Protein AF-A0A842T8C6-F1 (afdb_monomer)

Foldseek 3Di:
DDDDDDPVVLVVLVVVCVPDPDPDSVVSVVVVVVVVVVVVVVVVVVCVCPPVVVVVVVVVVCVVVVNHD

Sequence (69 aa):
TTVSIPKPLAEKIKERMKGTGFSSVSSYVTYVLRQVISSIEEEEREKQAFSKEEEEQVKQRLRDLGYLD

Secondary structure (DSSP, 8-state):
------HHHHHHHHHHHTTSS-S-HHHHHHHHHHHHHHHHHHHHHHHHHT-HHHHHHHHHHHHHTTS--

Solvent-accessible surface area (backbone atoms only — not comparable to full-atom values): 4177 Å² total; per-residue (Å²): 139,88,83,92,68,60,67,75,58,50,51,54,49,53,60,64,39,73,83,44,96,58,94,42,71,68,58,47,53,51,51,52,51,50,53,53,50,52,53,50,56,46,52,52,48,51,54,56,73,65,27,68,65,57,55,50,53,51,50,48,52,34,36,76,70,70,78,46,134

Mean predicted aligned error: 10.5 Å

pLDDT: mean 82.27, std 8.67, range [56.38, 92.12]

Nearest PDB structures (foldseek):
  7vp4-assembly1_A  TM=6.487E-01  e=1.062E+00  Arabidopsis thaliana
  5zkt-assembly1_A  TM=6.895E-01  e=1.622E+00  Oryza sativa Japonica Group

Radius of gyration: 22.1 Å; Cα contacts (8 Å, |Δi|>4): 15; chains: 1; bounding box: 53×31×44 Å

Structure (mmCIF, N/CA/C/O backbone):
data_AF-A0A842T8C6-F1
#
_entry.id   AF-A0A842T8C6-F1
#
loop_
_atom_site.group_PDB
_atom_site.id
_atom_site.type_symbol
_atom_site.label_atom_id
_atom_site.label_alt_id
_atom_site.label_comp_id
_atom_site.label_asym_id
_atom_site.label_entity_id
_atom_site.label_seq_id
_atom_site.pdbx_PDB_ins_code
_atom_site.Cartn_x
_atom_site.Cartn_y
_atom_site.Cartn_z
_atom_site.occupancy
_atom_site.B_iso_or_equiv
_atom_site.auth_seq_id
_atom_site.auth_comp_id
_atom_site.auth_asym_id
_atom_site.auth_atom_id
_atom_site.pdbx_PDB_model_num
ATOM 1 N N . THR A 1 1 ? 13.495 -6.387 6.217 1.00 73.75 1 THR A N 1
ATOM 2 C CA . THR A 1 1 ? 12.470 -7.442 6.078 1.00 73.75 1 THR A CA 1
ATOM 3 C C . THR A 1 1 ? 12.413 -7.880 4.636 1.00 73.75 1 THR A C 1
ATOM 5 O O . THR A 1 1 ? 12.422 -7.013 3.771 1.00 73.75 1 THR A O 1
ATOM 8 N N . THR A 1 2 ? 12.391 -9.185 4.369 1.00 79.00 2 THR A N 1
ATOM 9 C CA . THR A 1 2 ? 12.365 -9.721 2.999 1.00 79.00 2 THR A CA 1
ATOM 10 C C . THR A 1 2 ? 11.034 -10.416 2.760 1.00 79.00 2 THR A C 1
ATOM 12 O O . THR A 1 2 ? 10.597 -11.199 3.597 1.00 79.00 2 THR A O 1
ATOM 15 N N . VAL A 1 3 ? 10.389 -10.117 1.634 1.00 82.81 3 VAL A N 1
ATOM 16 C CA . VAL A 1 3 ? 9.100 -10.698 1.242 1.00 82.81 3 VAL A CA 1
ATOM 17 C C . VAL A 1 3 ? 9.298 -11.447 -0.066 1.00 82.81 3 VAL A C 1
ATOM 19 O O . VAL A 1 3 ? 9.775 -10.876 -1.046 1.00 82.81 3 VAL A O 1
ATOM 22 N N . SER A 1 4 ? 8.941 -12.728 -0.080 1.00 85.94 4 SER A N 1
ATOM 23 C CA . SER A 1 4 ? 9.017 -13.551 -1.286 1.00 85.94 4 SER A CA 1
ATOM 24 C C . SER A 1 4 ? 7.736 -13.397 -2.092 1.00 85.94 4 SER A C 1
ATOM 26 O O . SER A 1 4 ? 6.651 -13.703 -1.605 1.00 85.94 4 SER A O 1
ATOM 28 N N . ILE A 1 5 ? 7.864 -12.930 -3.333 1.00 86.12 5 ILE A N 1
ATOM 29 C CA . ILE A 1 5 ? 6.740 -12.726 -4.251 1.00 86.12 5 ILE A CA 1
ATOM 30 C C . ILE A 1 5 ? 6.878 -13.727 -5.405 1.00 86.12 5 ILE A C 1
ATOM 32 O O . ILE A 1 5 ? 7.964 -13.833 -5.984 1.00 86.12 5 ILE A O 1
ATOM 36 N N . PRO A 1 6 ? 5.809 -14.452 -5.783 1.00 92.12 6 PRO A N 1
ATOM 37 C CA . PRO A 1 6 ? 5.836 -15.324 -6.950 1.00 92.12 6 PRO A CA 1
ATOM 38 C C . PRO A 1 6 ? 6.273 -14.573 -8.214 1.00 92.12 6 PRO A C 1
ATOM 40 O O . PRO A 1 6 ? 5.799 -13.468 -8.481 1.00 92.12 6 PRO A O 1
ATOM 43 N N . LYS A 1 7 ? 7.116 -15.207 -9.041 1.00 89.00 7 LYS A N 1
ATOM 44 C CA . LYS A 1 7 ? 7.577 -14.659 -10.333 1.00 89.00 7 LYS A CA 1
ATOM 45 C C . LYS A 1 7 ? 6.466 -14.009 -11.182 1.00 89.00 7 LYS A C 1
ATOM 47 O O . LYS A 1 7 ? 6.679 -12.880 -11.614 1.00 89.00 7 LYS A O 1
ATOM 52 N N . PRO A 1 8 ? 5.282 -14.625 -11.393 1.00 92.12 8 PRO A N 1
ATOM 53 C CA . PRO A 1 8 ? 4.244 -14.004 -12.222 1.00 92.12 8 PRO A CA 1
ATOM 54 C C . PRO A 1 8 ? 3.696 -12.695 -11.637 1.00 92.12 8 PRO A C 1
ATOM 56 O O . PRO A 1 8 ? 3.343 -11.785 -12.383 1.00 92.12 8 PRO A O 1
ATOM 59 N N . LEU A 1 9 ? 3.638 -12.575 -10.308 1.00 87.62 9 LEU A N 1
ATOM 60 C CA . LEU A 1 9 ? 3.241 -11.337 -9.636 1.00 87.62 9 LEU A CA 1
ATOM 61 C C . LEU A 1 9 ? 4.337 -10.278 -9.751 1.00 87.62 9 LEU A C 1
ATOM 63 O O . LEU A 1 9 ? 4.039 -9.129 -10.061 1.00 87.62 9 LEU A O 1
ATOM 67 N N . ALA A 1 10 ? 5.600 -10.667 -9.563 1.00 88.00 10 ALA A N 1
ATOM 68 C CA . ALA A 1 10 ? 6.733 -9.756 -9.689 1.00 88.00 10 ALA A CA 1
ATOM 69 C C . ALA A 1 10 ? 6.829 -9.131 -11.094 1.00 88.00 10 ALA A C 1
ATOM 71 O O . ALA A 1 10 ? 7.080 -7.933 -11.207 1.00 88.00 10 ALA A O 1
ATOM 72 N N . GLU A 1 11 ? 6.577 -9.902 -12.154 1.00 90.31 11 GLU A N 1
ATOM 73 C CA . GLU A 1 11 ? 6.574 -9.379 -13.527 1.00 90.31 11 GLU A CA 1
ATOM 74 C C . GLU A 1 11 ? 5.430 -8.385 -13.765 1.00 90.31 11 GLU A C 1
ATOM 76 O O . GLU A 1 11 ? 5.675 -7.280 -14.245 1.00 90.31 11 GLU A O 1
ATOM 81 N N . LYS A 1 12 ? 4.207 -8.697 -13.312 1.00 89.69 12 LYS A N 1
ATOM 82 C CA . LYS A 1 12 ?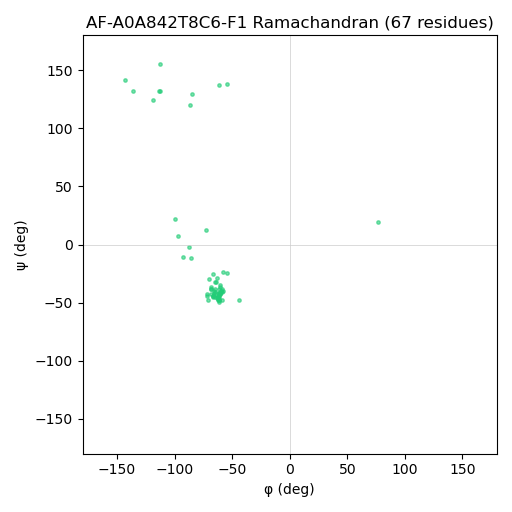 3.079 -7.747 -13.372 1.00 89.69 12 LYS A CA 1
ATOM 83 C C . LYS A 1 12 ? 3.375 -6.446 -12.625 1.00 89.69 12 LYS A C 1
ATOM 85 O O . LYS A 1 12 ? 3.016 -5.367 -13.090 1.00 89.69 12 LYS A O 1
ATOM 90 N N . ILE A 1 13 ? 4.031 -6.539 -11.467 1.00 88.69 13 ILE A N 1
ATOM 91 C CA . ILE A 1 13 ? 4.432 -5.370 -10.679 1.00 88.69 13 ILE A CA 1
ATOM 92 C C . ILE A 1 13 ? 5.462 -4.537 -11.448 1.00 88.69 13 ILE A C 1
ATOM 94 O O . ILE A 1 13 ? 5.313 -3.320 -11.525 1.00 88.69 13 ILE A O 1
ATOM 98 N N . LYS A 1 14 ? 6.473 -5.167 -12.060 1.00 86.31 14 LYS A N 1
ATOM 99 C CA . LYS A 1 14 ? 7.460 -4.461 -12.891 1.00 86.31 14 LYS A CA 1
ATOM 100 C C . LYS A 1 14 ? 6.806 -3.755 -14.075 1.00 86.31 14 LYS A C 1
ATOM 102 O O . LYS A 1 14 ? 7.162 -2.617 -14.358 1.00 86.31 14 LYS A O 1
ATOM 107 N N . GLU A 1 15 ? 5.859 -4.396 -14.757 1.00 90.12 15 GLU A N 1
ATOM 108 C CA . GLU A 1 15 ? 5.123 -3.772 -15.862 1.00 90.12 15 GLU A CA 1
ATOM 109 C C . GLU A 1 15 ? 4.326 -2.554 -15.400 1.00 90.12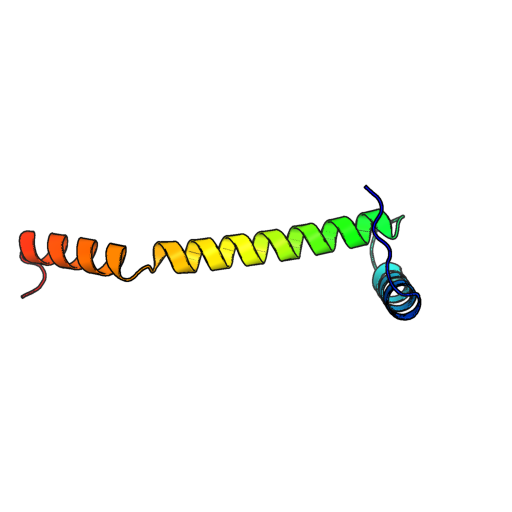 15 GLU A C 1
ATOM 111 O O . GLU A 1 15 ? 4.444 -1.486 -15.996 1.00 90.12 15 GLU A O 1
ATOM 116 N N . ARG A 1 16 ? 3.582 -2.684 -14.296 1.00 86.38 16 ARG A N 1
ATOM 117 C CA . ARG A 1 16 ? 2.846 -1.569 -13.680 1.00 86.38 16 ARG A CA 1
ATOM 118 C C . ARG A 1 16 ? 3.781 -0.437 -13.248 1.00 86.38 16 ARG A C 1
ATOM 120 O O . ARG A 1 16 ? 3.422 0.725 -13.394 1.00 86.38 16 ARG A O 1
ATOM 127 N N . MET A 1 17 ? 4.979 -0.765 -12.764 1.00 87.56 17 MET A N 1
ATOM 128 C CA . MET A 1 17 ? 5.976 0.204 -12.302 1.00 87.56 17 MET A CA 1
ATOM 129 C C . MET A 1 17 ? 6.605 1.018 -13.444 1.00 87.56 17 MET A C 1
ATOM 131 O O . MET A 1 17 ? 6.969 2.166 -13.216 1.00 87.56 17 MET A O 1
ATOM 135 N N . LYS A 1 18 ? 6.718 0.488 -14.671 1.00 84.19 18 LYS A N 1
ATOM 136 C CA . LYS A 1 18 ? 7.389 1.174 -15.801 1.00 84.19 18 LYS A CA 1
ATOM 137 C C . LYS A 1 18 ? 6.794 2.544 -16.163 1.00 84.19 18 LYS A C 1
ATOM 139 O O . LYS A 1 18 ? 7.496 3.358 -16.749 1.00 84.19 18 LYS A O 1
ATOM 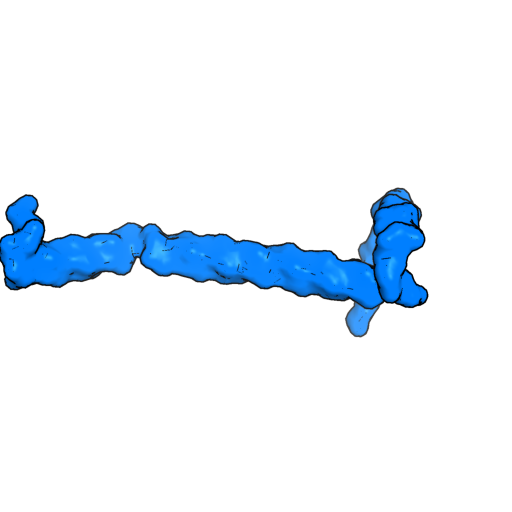144 N N . GLY A 1 19 ? 5.530 2.798 -15.824 1.00 81.75 19 GLY A N 1
ATOM 145 C CA . GLY A 1 19 ? 4.867 4.096 -16.017 1.00 81.75 19 GLY A CA 1
ATOM 146 C C . GLY A 1 19 ? 4.867 4.991 -14.775 1.00 81.75 19 GLY A C 1
ATOM 147 O O . GLY A 1 19 ? 4.188 6.012 -14.753 1.00 81.75 19 GLY A O 1
ATOM 148 N N . THR A 1 20 ? 5.575 4.592 -13.721 1.00 82.56 20 THR A N 1
ATOM 149 C CA . THR A 1 20 ? 5.594 5.283 -12.431 1.00 82.56 20 THR A CA 1
ATOM 150 C C . THR A 1 20 ? 6.970 5.884 -12.168 1.00 82.56 20 THR A C 1
ATOM 152 O O . THR A 1 20 ? 7.976 5.380 -12.659 1.00 82.56 20 THR A O 1
ATOM 155 N N . GLY A 1 21 ? 7.042 6.932 -11.346 1.00 85.00 21 GLY A N 1
ATOM 156 C CA . GLY A 1 21 ? 8.310 7.569 -10.961 1.00 85.00 21 GLY A CA 1
ATOM 157 C C . GLY A 1 21 ? 9.177 6.757 -9.986 1.00 85.00 21 GLY A C 1
ATOM 158 O O . GLY A 1 21 ? 10.107 7.307 -9.400 1.00 85.00 21 GLY A O 1
ATOM 159 N N . PHE A 1 22 ? 8.872 5.477 -9.753 1.00 88.19 22 PHE A N 1
ATOM 160 C CA . PHE A 1 22 ? 9.611 4.646 -8.807 1.00 88.19 22 PHE A CA 1
ATOM 161 C C . PHE A 1 22 ? 10.853 4.027 -9.456 1.00 88.19 22 PHE A C 1
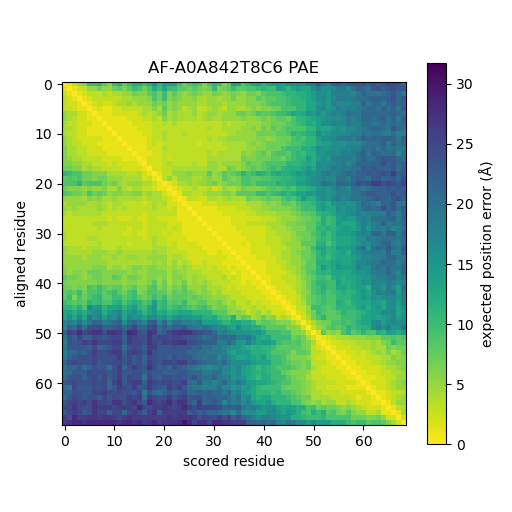ATOM 163 O O . PHE A 1 22 ? 10.778 3.367 -10.488 1.00 88.19 22 PHE A O 1
ATOM 170 N N . SER A 1 23 ? 12.000 4.178 -8.792 1.00 82.44 23 SER A N 1
ATOM 171 C CA . SER A 1 23 ? 13.289 3.618 -9.219 1.00 82.44 23 SER A CA 1
ATOM 172 C C . SER A 1 23 ? 13.526 2.171 -8.765 1.00 82.44 23 SER A C 1
ATOM 174 O O . SER A 1 23 ? 14.467 1.530 -9.227 1.00 82.44 23 SER A O 1
ATOM 176 N N . SER A 1 24 ? 12.691 1.641 -7.863 1.00 86.44 24 SER A N 1
ATOM 177 C CA . SER A 1 24 ? 12.814 0.280 -7.335 1.00 86.44 24 SER A CA 1
ATOM 178 C C . SER A 1 24 ? 11.456 -0.380 -7.114 1.00 86.44 24 SER A C 1
ATOM 180 O O . SER A 1 24 ? 10.521 0.232 -6.589 1.00 86.44 24 SER A O 1
ATOM 182 N N . VAL A 1 25 ? 11.397 -1.680 -7.417 1.00 86.44 25 VAL A N 1
ATOM 183 C CA . VAL A 1 25 ? 10.239 -2.547 -7.152 1.00 86.44 25 VAL A CA 1
ATOM 184 C C . VAL A 1 25 ? 9.911 -2.575 -5.661 1.00 86.44 25 VAL A C 1
ATOM 18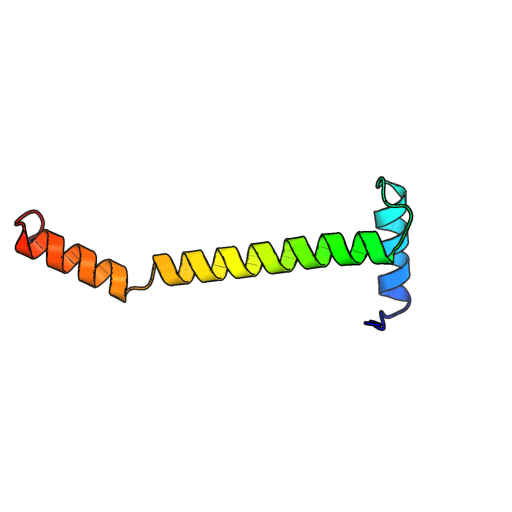6 O O . VAL A 1 25 ? 8.741 -2.550 -5.291 1.00 86.44 25 VAL A O 1
ATOM 189 N N . SER A 1 26 ? 10.927 -2.575 -4.791 1.00 87.44 26 SER A N 1
ATOM 190 C CA . SER A 1 26 ? 10.715 -2.558 -3.339 1.00 87.44 26 SER A CA 1
ATOM 191 C C . SER A 1 26 ? 9.992 -1.290 -2.884 1.00 87.44 26 SER A C 1
ATOM 193 O O . SER A 1 26 ? 9.072 -1.370 -2.069 1.00 87.44 26 SER A O 1
ATOM 195 N N . SER A 1 27 ? 10.356 -0.133 -3.443 1.00 88.25 27 SER A N 1
ATOM 196 C CA . SER A 1 27 ? 9.730 1.155 -3.129 1.00 88.25 27 SER A CA 1
ATOM 197 C C . SER A 1 27 ? 8.276 1.197 -3.592 1.00 88.25 27 SER A C 1
ATOM 199 O O . SER A 1 27 ? 7.406 1.609 -2.828 1.00 88.25 27 SER A O 1
ATOM 201 N N . TYR A 1 28 ? 8.001 0.700 -4.801 1.00 90.25 28 TYR A N 1
ATOM 202 C CA . TYR A 1 28 ? 6.639 0.611 -5.325 1.00 90.25 28 TYR A CA 1
ATOM 203 C C . TYR A 1 28 ? 5.756 -0.316 -4.477 1.00 90.25 28 TYR A C 1
ATOM 205 O O . TYR A 1 28 ? 4.669 0.075 -4.061 1.00 90.25 28 TYR A O 1
ATOM 213 N N . VAL A 1 29 ? 6.240 -1.519 -4.145 1.00 89.50 29 VAL A N 1
ATOM 214 C CA . VAL A 1 29 ? 5.499 -2.468 -3.293 1.00 89.50 29 VAL A CA 1
ATOM 215 C C . VAL A 1 29 ? 5.235 -1.875 -1.910 1.00 89.50 29 VAL A C 1
ATOM 217 O O . VAL A 1 29 ? 4.127 -1.992 -1.398 1.00 89.50 29 VAL A O 1
ATOM 220 N N . THR A 1 30 ? 6.218 -1.189 -1.323 1.00 89.06 30 THR A N 1
ATOM 221 C CA . THR A 1 30 ? 6.057 -0.522 -0.021 1.00 89.06 30 THR A CA 1
ATOM 222 C C . THR A 1 30 ? 4.980 0.560 -0.073 1.00 89.06 30 THR A C 1
ATOM 224 O O . THR A 1 30 ? 4.168 0.657 0.845 1.00 89.06 30 THR A O 1
ATOM 227 N N . TYR A 1 31 ? 4.952 1.362 -1.140 1.00 91.19 31 TYR A N 1
ATOM 228 C CA . TYR A 1 31 ? 3.930 2.388 -1.336 1.00 91.19 31 TYR A CA 1
ATOM 229 C C . TYR A 1 31 ? 2.526 1.780 -1.428 1.00 91.19 31 TYR A C 1
ATOM 231 O O . TYR A 1 31 ? 1.636 2.192 -0.687 1.00 91.19 31 TYR A O 1
ATOM 239 N N . VAL A 1 32 ? 2.350 0.753 -2.267 1.00 89.94 32 VAL A N 1
ATOM 240 C CA . VAL A 1 32 ? 1.051 0.084 -2.434 1.00 89.94 32 VAL A CA 1
ATOM 241 C C . VAL A 1 32 ? 0.593 -0.557 -1.124 1.00 89.94 32 VAL A C 1
ATOM 243 O O . VAL A 1 32 ? -0.552 -0.372 -0.728 1.00 89.94 32 VAL A O 1
ATOM 246 N N . LEU A 1 33 ? 1.480 -1.266 -0.417 1.00 90.06 33 LEU A N 1
ATOM 247 C CA . LEU A 1 33 ? 1.137 -1.888 0.865 1.00 90.06 33 LEU A CA 1
ATOM 248 C C . LEU A 1 33 ? 0.720 -0.854 1.910 1.00 90.06 33 LEU A C 1
ATOM 250 O O . LEU A 1 33 ? -0.261 -1.076 2.611 1.00 90.06 33 LEU A O 1
ATOM 254 N N . ARG A 1 34 ? 1.422 0.284 1.992 1.00 90.81 34 ARG A N 1
ATOM 255 C CA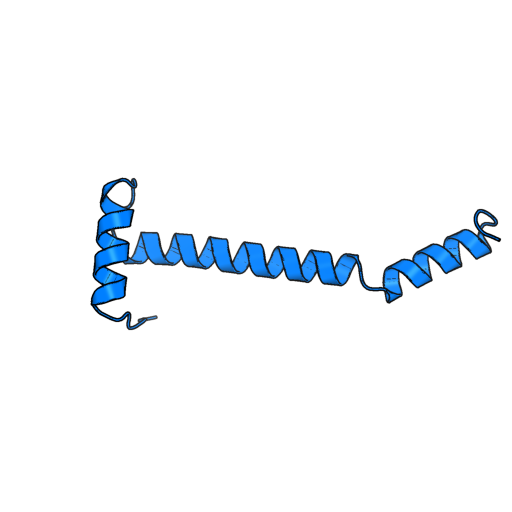 . ARG A 1 34 ? 1.042 1.377 2.895 1.00 90.81 34 ARG A CA 1
ATOM 256 C C . ARG A 1 34 ? -0.362 1.878 2.587 1.00 90.81 34 ARG A C 1
ATOM 258 O O . ARG A 1 34 ? -1.157 2.014 3.504 1.00 90.81 34 ARG A O 1
ATOM 265 N N . GLN A 1 35 ? -0.658 2.124 1.314 1.00 89.12 35 GLN A N 1
ATOM 266 C CA . GLN A 1 35 ? -1.965 2.621 0.899 1.00 89.12 35 GLN A CA 1
ATOM 267 C C . GLN A 1 35 ? -3.081 1.627 1.246 1.00 89.12 35 GLN A C 1
ATOM 269 O O . GLN A 1 35 ? -4.095 2.027 1.803 1.00 89.12 35 GLN A O 1
ATOM 274 N N . VAL A 1 36 ? -2.869 0.334 0.981 1.00 91.31 36 VAL A N 1
ATOM 275 C CA . VAL A 1 36 ? -3.840 -0.722 1.308 1.00 91.31 36 VAL A CA 1
ATOM 276 C C . VAL A 1 36 ? -4.073 -0.820 2.816 1.00 91.31 36 VAL A C 1
ATOM 278 O O . VAL A 1 36 ? -5.222 -0.884 3.237 1.00 91.31 36 VAL A O 1
ATOM 281 N N . ILE A 1 37 ? -3.010 -0.801 3.629 1.00 90.88 37 ILE A N 1
ATOM 282 C CA . ILE A 1 37 ? -3.139 -0.843 5.093 1.00 90.88 37 ILE A CA 1
ATOM 283 C C . ILE A 1 37 ? -3.918 0.375 5.590 1.00 90.88 37 ILE A C 1
ATOM 285 O O . ILE A 1 37 ? -4.874 0.204 6.335 1.00 90.88 37 ILE A O 1
ATOM 289 N N . SER A 1 38 ? -3.574 1.581 5.129 1.00 89.00 38 SER A N 1
ATOM 290 C CA . SER A 1 38 ? -4.276 2.797 5.544 1.00 89.00 38 SER A CA 1
ATOM 291 C C . SER A 1 38 ? -5.763 2.767 5.189 1.00 89.00 38 SER A C 1
ATOM 293 O O . SER A 1 38 ? -6.574 3.153 6.022 1.00 89.00 38 SER A O 1
ATOM 295 N N . SER A 1 39 ? -6.134 2.263 4.008 1.00 88.31 39 SER A N 1
ATOM 296 C CA . SER A 1 39 ? -7.547 2.106 3.639 1.00 88.31 39 SER A CA 1
ATOM 297 C C . SER A 1 39 ? -8.282 1.092 4.519 1.00 88.31 39 SER A C 1
ATOM 299 O O . SER A 1 39 ? -9.426 1.330 4.886 1.00 88.31 39 SER A O 1
ATOM 301 N N . ILE A 1 40 ? -7.637 -0.017 4.895 1.00 87.31 40 ILE A N 1
ATOM 302 C CA . ILE A 1 40 ? -8.236 -1.009 5.804 1.00 87.31 40 ILE A CA 1
ATOM 303 C C . ILE A 1 40 ? -8.424 -0.412 7.206 1.00 87.31 40 ILE A C 1
ATOM 305 O O . ILE A 1 40 ? -9.487 -0.567 7.795 1.00 87.31 40 ILE A O 1
ATOM 309 N N . GLU A 1 41 ? -7.423 0.302 7.727 1.00 86.38 41 GLU A N 1
ATOM 310 C CA . GLU A 1 41 ? -7.494 0.966 9.038 1.00 86.38 41 GLU A CA 1
ATOM 311 C C . GLU A 1 41 ? -8.545 2.087 9.075 1.00 86.38 41 GLU A C 1
ATOM 313 O O . GLU A 1 41 ? -9.116 2.383 10.125 1.00 86.38 41 GLU A O 1
ATOM 318 N N . GLU A 1 42 ? -8.763 2.770 7.954 1.00 82.75 42 GLU A N 1
ATOM 319 C CA . GLU A 1 42 ? -9.820 3.770 7.809 1.00 82.75 42 GLU A CA 1
ATOM 320 C C . GLU A 1 42 ? -11.198 3.106 7.784 1.00 82.75 42 GLU A C 1
ATOM 322 O O . GLU A 1 42 ? -12.048 3.478 8.586 1.00 82.75 42 GLU A O 1
ATOM 327 N N . GLU A 1 43 ? -11.387 2.044 6.994 1.00 78.44 43 GLU A N 1
ATOM 328 C CA . GLU A 1 43 ? -12.625 1.254 7.013 1.00 78.44 43 GLU A CA 1
ATOM 329 C C . GLU A 1 43 ? -12.934 0.660 8.395 1.00 78.44 43 GLU A C 1
ATOM 331 O O . GLU A 1 43 ? -14.093 0.608 8.805 1.00 78.44 43 GLU A O 1
ATOM 336 N N . GLU A 1 44 ? -11.928 0.162 9.117 1.00 77.56 44 GLU A N 1
ATOM 337 C CA . GLU A 1 44 ? -12.118 -0.345 10.479 1.00 77.56 44 GLU A CA 1
ATOM 338 C C . GLU A 1 44 ? -12.508 0.770 11.448 1.00 77.56 44 GLU A C 1
ATOM 340 O O . GLU A 1 44 ? -13.395 0.568 12.278 1.00 77.56 44 GLU A O 1
ATOM 345 N N . ARG A 1 45 ? -11.900 1.956 11.322 1.00 73.44 45 ARG A N 1
ATOM 346 C CA . ARG A 1 45 ? -12.279 3.128 12.119 1.00 73.44 45 ARG A CA 1
ATOM 347 C C . 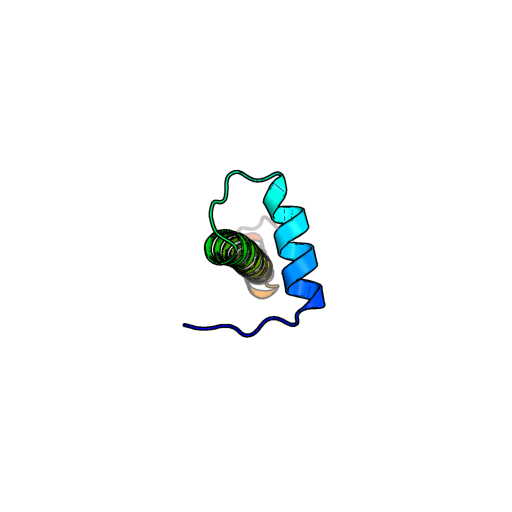ARG A 1 45 ? -13.681 3.616 11.803 1.00 73.44 45 ARG A C 1
ATOM 349 O O . ARG A 1 45 ? -14.415 3.915 12.735 1.00 73.44 45 ARG A O 1
ATOM 356 N N . GLU A 1 46 ? -14.079 3.659 10.537 1.00 69.62 46 GLU A N 1
ATOM 357 C CA . GLU A 1 46 ? -15.454 3.983 10.156 1.00 69.62 46 GLU A CA 1
ATOM 358 C C . GLU A 1 46 ? -16.433 2.950 10.725 1.00 69.62 46 GLU A C 1
ATOM 360 O O . GLU A 1 46 ? -17.417 3.318 11.360 1.00 69.62 46 GLU A O 1
ATOM 365 N N . LYS A 1 47 ? -16.140 1.649 10.602 1.00 66.94 47 LYS A N 1
ATOM 366 C CA . LYS A 1 47 ? -16.970 0.589 11.204 1.00 66.94 47 LYS A CA 1
ATOM 367 C C . LYS A 1 47 ? -17.062 0.703 12.729 1.00 66.94 47 LYS A C 1
ATOM 369 O O . LYS A 1 47 ? -18.112 0.385 13.283 1.00 66.94 47 LYS A O 1
ATOM 374 N N . GLN A 1 48 ? -15.998 1.142 13.404 1.00 61.69 48 GLN A N 1
ATOM 375 C CA . GLN A 1 48 ? -16.014 1.410 14.846 1.00 61.69 48 GLN A CA 1
ATOM 376 C C . GLN A 1 48 ? -16.821 2.666 15.198 1.00 61.69 48 GLN A C 1
ATOM 378 O O . GLN A 1 48 ? -17.634 2.595 16.112 1.00 61.69 48 GLN A O 1
ATOM 383 N N . ALA A 1 49 ? -16.654 3.761 14.449 1.00 59.81 49 ALA A N 1
ATOM 384 C CA . ALA A 1 49 ? -17.373 5.026 14.645 1.00 59.81 49 ALA A CA 1
ATOM 385 C C . ALA A 1 49 ? -18.887 4.919 14.365 1.00 59.81 49 ALA A C 1
ATOM 387 O O . ALA A 1 49 ? -19.693 5.691 14.878 1.00 59.81 49 ALA A O 1
ATOM 388 N N . PHE A 1 50 ? -19.286 3.956 13.532 1.00 56.38 50 PHE A N 1
ATOM 389 C CA . PHE A 1 50 ? -20.680 3.569 13.306 1.00 56.38 50 PHE A CA 1
ATOM 390 C C . PHE A 1 50 ? -21.071 2.318 14.104 1.00 56.38 50 PHE A C 1
ATOM 392 O O . PHE A 1 50 ? -22.016 1.613 13.732 1.00 56.38 50 PHE A O 1
ATOM 399 N N . SER A 1 51 ? -20.355 1.984 15.186 1.00 67.88 51 SER A N 1
ATOM 400 C CA . SER A 1 51 ? -20.788 0.869 16.021 1.00 67.88 51 SER A CA 1
ATOM 401 C C . SER A 1 51 ? -22.172 1.182 16.596 1.00 67.88 51 SER A C 1
ATOM 403 O O . SER A 1 51 ? -22.459 2.293 17.047 1.00 67.88 51 SER A O 1
ATOM 405 N N . LYS A 1 52 ? -23.053 0.177 16.589 1.00 65.38 52 LYS A N 1
ATOM 406 C CA . LYS A 1 52 ? -24.421 0.301 17.116 1.00 65.38 52 LYS A CA 1
ATOM 407 C C . LYS A 1 52 ? -24.454 0.803 18.565 1.00 65.38 52 LYS A C 1
ATOM 409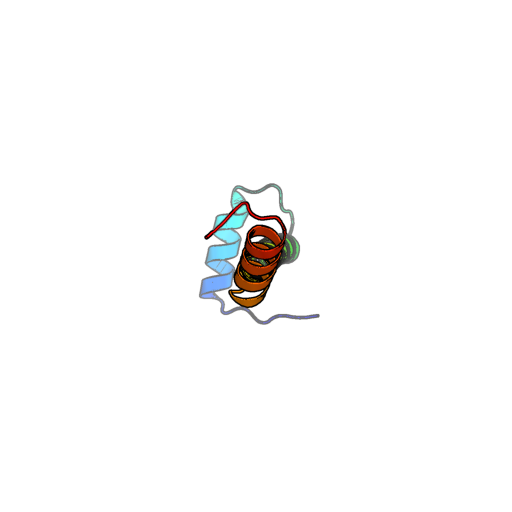 O O . LYS A 1 52 ? -25.455 1.373 18.979 1.00 65.38 52 LYS A O 1
ATOM 414 N N . GLU A 1 53 ? -23.380 0.597 19.327 1.00 67.69 53 GLU A N 1
ATOM 415 C CA . GLU A 1 53 ? -23.247 1.109 20.693 1.00 67.69 53 GLU A CA 1
ATOM 416 C C . GLU A 1 53 ? -23.131 2.633 20.745 1.00 67.69 53 GLU A C 1
ATOM 418 O O . GLU A 1 53 ? -23.796 3.250 21.576 1.00 67.69 53 GLU A O 1
ATOM 423 N N . GLU A 1 54 ? -22.349 3.259 19.862 1.00 70.12 54 GLU A N 1
ATOM 424 C CA . GLU A 1 54 ? -22.268 4.725 19.804 1.00 70.12 54 GLU A CA 1
ATOM 425 C C . GLU A 1 54 ? -23.585 5.329 19.308 1.00 70.12 54 GLU A C 1
ATOM 427 O O . GLU A 1 54 ? -24.054 6.323 19.863 1.00 70.12 54 GLU A O 1
ATOM 432 N N . GLU A 1 55 ? -24.242 4.686 18.339 1.00 72.19 55 GLU A N 1
ATOM 433 C CA . GLU A 1 55 ? -25.563 5.107 17.866 1.00 72.19 55 GLU A CA 1
ATOM 434 C C . GLU A 1 55 ? -26.622 5.036 18.982 1.00 72.19 55 GLU A C 1
ATOM 436 O O . GLU A 1 55 ? -27.385 5.986 19.170 1.00 72.19 55 GLU A O 1
ATOM 441 N N . GLU A 1 56 ? -26.654 3.957 19.772 1.00 77.81 56 GLU A N 1
ATOM 442 C CA . GLU A 1 56 ? -27.578 3.832 20.907 1.00 77.81 56 GLU A CA 1
ATOM 443 C C . GLU A 1 56 ? -27.256 4.810 22.042 1.00 77.81 56 GLU A C 1
ATOM 445 O O . GLU A 1 56 ? -28.176 5.379 22.630 1.00 77.81 56 GLU A O 1
ATOM 450 N N . GLN A 1 57 ? -25.979 5.086 22.322 1.00 79.25 57 GLN A N 1
ATOM 451 C CA . GLN A 1 57 ? -25.603 6.113 23.299 1.00 79.25 57 GLN A CA 1
ATOM 452 C C . GLN A 1 57 ? -26.022 7.516 22.851 1.00 79.25 57 GLN A C 1
ATOM 454 O O . GLN A 1 57 ? -26.511 8.302 23.665 1.00 79.25 57 GLN A O 1
ATOM 459 N N . VAL A 1 58 ? -25.861 7.844 21.566 1.00 79.69 58 VAL A N 1
ATOM 460 C CA . VAL A 1 58 ? -26.307 9.128 21.010 1.00 79.69 58 VAL A CA 1
ATOM 461 C C . VAL A 1 58 ? -27.833 9.218 21.030 1.00 79.69 58 VAL A C 1
ATOM 463 O O . VAL A 1 58 ? -28.363 10.231 21.483 1.00 79.69 58 VAL A O 1
ATOM 466 N N . LYS A 1 59 ? -28.554 8.158 20.638 1.00 79.56 59 LYS A N 1
ATOM 467 C CA . LYS A 1 59 ? -30.022 8.105 20.741 1.00 79.56 59 LYS A CA 1
ATOM 468 C C . LYS A 1 59 ? -30.503 8.249 22.179 1.00 79.56 59 LYS A C 1
ATOM 470 O O . LYS A 1 59 ? -31.450 8.990 22.411 1.00 79.56 59 LYS A O 1
ATOM 475 N N . GLN A 1 60 ? -29.852 7.595 23.142 1.00 82.81 60 GLN A N 1
ATOM 476 C CA . GLN A 1 60 ? -30.210 7.719 24.553 1.00 82.81 60 GLN A CA 1
ATOM 477 C C . GLN A 1 60 ? -30.017 9.153 25.047 1.00 82.81 60 GLN A C 1
ATOM 479 O O . GLN A 1 60 ? -30.936 9.714 25.627 1.00 82.81 60 GLN A O 1
ATOM 484 N N . ARG A 1 61 ? -28.883 9.792 24.730 1.00 83.50 61 ARG A N 1
ATOM 485 C CA . ARG A 1 61 ? -28.649 11.204 25.074 1.00 83.50 61 ARG A CA 1
ATOM 486 C C . ARG A 1 61 ? -29.667 12.138 24.423 1.00 83.50 61 ARG A C 1
ATOM 488 O O . ARG A 1 61 ? -30.092 13.099 25.049 1.00 83.50 61 ARG A O 1
ATOM 495 N N . LEU A 1 62 ? -30.064 11.873 23.180 1.00 84.69 62 LEU A N 1
ATOM 496 C CA . LEU A 1 62 ? -31.093 12.655 22.490 1.00 84.69 62 LEU A CA 1
ATOM 497 C C . LEU A 1 62 ? -32.485 12.462 23.111 1.00 84.69 62 LEU A C 1
ATOM 499 O O . LEU A 1 62 ? -33.209 13.448 23.236 1.00 84.69 62 LEU A O 1
ATOM 503 N N . ARG A 1 63 ? -32.833 11.241 23.545 1.00 84.31 63 ARG A N 1
ATOM 504 C CA . ARG A 1 63 ? -34.048 10.956 24.330 1.00 84.31 63 ARG A CA 1
ATOM 505 C C . ARG A 1 63 ? -34.028 11.689 25.672 1.00 84.31 63 ARG A C 1
ATOM 507 O O . ARG A 1 63 ? -34.984 12.380 26.003 1.00 84.31 63 ARG A O 1
ATOM 514 N N . ASP A 1 64 ? -32.911 11.629 26.395 1.00 86.19 64 ASP A N 1
ATOM 515 C CA . ASP A 1 64 ? -32.739 12.307 27.689 1.00 86.19 64 ASP A CA 1
ATOM 516 C C . ASP A 1 64 ? -32.822 13.843 27.559 1.00 86.19 64 ASP A C 1
ATOM 518 O O . ASP A 1 64 ? -33.244 14.534 28.485 1.00 86.19 64 ASP A O 1
ATOM 522 N N . LEU A 1 65 ? -32.439 14.387 26.399 1.00 87.62 65 LEU A N 1
ATOM 523 C CA . LEU A 1 65 ? -32.556 15.808 26.061 1.00 87.62 65 LEU A CA 1
ATOM 524 C C . LEU A 1 65 ? -33.920 16.186 25.447 1.00 87.62 65 LEU A C 1
ATOM 526 O O . LEU A 1 65 ? -34.138 17.362 25.157 1.00 87.62 65 LEU A O 1
ATOM 530 N N . GLY A 1 66 ? -34.830 15.224 25.247 1.00 84.56 66 GLY A N 1
ATOM 531 C CA . GLY A 1 66 ? -36.186 15.452 24.736 1.00 84.56 66 GLY A CA 1
ATOM 532 C C . GLY A 1 66 ? -36.284 15.709 23.228 1.00 84.56 66 GLY A C 1
ATOM 533 O O . GLY A 1 66 ? -37.270 16.277 22.769 1.00 84.56 66 GLY A O 1
ATOM 534 N N . TYR A 1 67 ? -35.266 15.327 22.452 1.00 79.44 67 TYR A N 1
ATOM 535 C CA . TYR A 1 67 ? -35.250 15.468 20.986 1.00 79.44 67 TYR A CA 1
ATOM 536 C C . TYR A 1 67 ? -35.750 14.219 20.243 1.00 79.44 67 TYR A C 1
ATOM 538 O O . TYR A 1 67 ? -35.949 14.270 19.029 1.00 79.44 67 TYR A O 1
ATOM 546 N N . LEU A 1 68 ? -35.931 13.101 20.948 1.00 68.25 68 LEU A N 1
ATOM 547 C CA . LEU A 1 68 ? -36.489 11.848 20.437 1.00 68.25 68 LEU A CA 1
ATOM 548 C C . LEU A 1 68 ? -37.484 11.303 21.471 1.00 68.25 68 LEU A C 1
ATOM 550 O O . LEU A 1 68 ? -37.136 11.247 22.649 1.00 68.25 68 LEU A O 1
ATOM 554 N N . ASP A 1 69 ? -38.678 10.913 21.019 1.00 67.50 69 ASP A N 1
ATOM 555 C CA . ASP A 1 69 ? -39.699 10.187 21.800 1.00 67.50 69 ASP A CA 1
ATOM 556 C C . ASP A 1 69 ? -39.511 8.669 21.625 1.00 67.50 69 ASP A C 1
ATOM 558 O O . ASP A 1 69 ? -39.386 8.22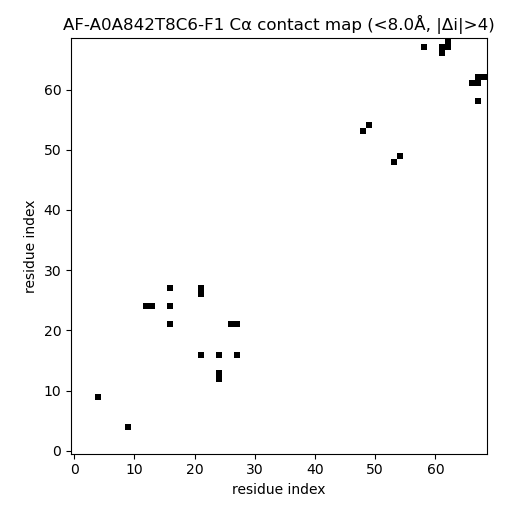4 20.455 1.00 67.50 69 ASP A O 1
#